Protein AF-A0A2V7RR49-F1 (afdb_monomer)

Solvent-accessible surface area (backbone atoms only — not comparable to full-atom values): 5341 Å² total; per-residue (Å²): 136,91,86,65,64,47,67,67,56,60,53,46,51,47,50,52,53,28,50,52,43,43,53,49,35,72,47,40,86,84,47,56,71,68,57,51,41,52,53,50,26,54,46,27,57,72,68,68,49,57,75,50,40,42,58,55,45,74,50,77,60,96,59,34,36,36,40,36,30,50,35,71,47,79,38,54,48,103,88,51,74,44,79,45,79,47,70,44,60,25,71,34,69,96

Sequence (94 aa):
MYFGVNIGEAYWRFYEFQDAMRQEVRFAKQISDDRIKLHLAALADSLGLPEEATAITVDRTSRAISVSAEYSERVDLPLFARIIRFNPRAQGPL

Structure (mmCIF, N/CA/C/O backbone):
data_AF-A0A2V7RR49-F1
#
_entry.id   AF-A0A2V7RR49-F1
#
loop_
_atom_site.group_PDB
_atom_site.id
_atom_site.type_symbol
_atom_site.label_atom_id
_atom_site.label_alt_id
_atom_site.label_comp_id
_atom_site.label_asym_id
_atom_site.label_entity_id
_atom_site.label_seq_id
_atom_site.pdbx_PDB_ins_code
_atom_site.Cartn_x
_atom_site.Cartn_y
_atom_site.Cartn_z
_atom_site.occupancy
_atom_site.B_iso_or_equiv
_atom_site.auth_seq_id
_atom_site.auth_comp_id
_atom_site.auth_asym_id
_atom_site.auth_atom_id
_atom_site.pdbx_PDB_model_num
ATOM 1 N N . MET A 1 1 ? 5.677 0.074 -29.441 1.00 38.97 1 MET A N 1
ATOM 2 C CA . MET A 1 1 ? 7.034 0.238 -28.879 1.00 38.97 1 MET A CA 1
ATOM 3 C C . MET A 1 1 ? 6.872 1.019 -27.583 1.00 38.97 1 MET A C 1
ATOM 5 O O . MET A 1 1 ? 6.655 2.218 -27.636 1.00 38.97 1 MET A O 1
ATOM 9 N N . TYR A 1 2 ? 6.807 0.317 -26.449 1.00 43.34 2 TYR A N 1
ATOM 10 C CA . TYR A 1 2 ? 6.477 0.875 -25.129 1.00 43.34 2 TYR A CA 1
ATOM 11 C C . TYR A 1 2 ? 7.766 1.028 -24.306 1.00 43.34 2 TYR A C 1
ATOM 13 O O . TYR A 1 2 ? 8.000 0.265 -23.382 1.00 43.34 2 TYR A O 1
ATOM 21 N N . PHE A 1 3 ? 8.655 1.949 -24.685 1.00 47.66 3 PHE A N 1
ATOM 22 C CA . PHE A 1 3 ? 9.940 2.155 -23.989 1.00 47.66 3 PHE A CA 1
ATOM 23 C C . PHE A 1 3 ? 10.002 3.547 -23.362 1.00 47.66 3 PHE A C 1
ATOM 25 O O . PHE A 1 3 ? 10.822 4.381 -23.734 1.00 47.66 3 PHE A O 1
ATOM 32 N N . GLY A 1 4 ? 9.077 3.815 -22.444 1.00 48.59 4 GLY A N 1
ATOM 33 C CA . GLY A 1 4 ? 8.986 5.114 -21.789 1.00 48.59 4 GLY A CA 1
ATOM 34 C C . GLY A 1 4 ? 7.989 5.145 -20.641 1.00 48.59 4 GLY A C 1
ATOM 35 O O . GLY A 1 4 ? 7.249 6.117 -20.527 1.00 48.59 4 GLY A O 1
ATOM 36 N N . VAL A 1 5 ? 7.945 4.107 -19.797 1.00 54.22 5 VAL A N 1
ATOM 37 C CA . VAL A 1 5 ? 7.337 4.266 -18.467 1.00 54.22 5 VAL A CA 1
ATOM 38 C C . VAL A 1 5 ? 8.340 5.085 -17.665 1.00 54.22 5 VAL A C 1
ATOM 40 O O . VAL A 1 5 ? 9.312 4.582 -17.105 1.00 54.22 5 VAL A O 1
ATOM 43 N N . ASN A 1 6 ? 8.175 6.400 -17.780 1.00 66.56 6 ASN A N 1
ATOM 44 C CA . ASN A 1 6 ? 8.988 7.398 -17.119 1.00 66.56 6 ASN A CA 1
ATOM 45 C C . ASN A 1 6 ? 8.978 7.073 -15.633 1.00 66.56 6 ASN A C 1
ATOM 47 O O . ASN A 1 6 ? 7.912 6.916 -15.053 1.00 66.56 6 ASN A O 1
ATOM 51 N N . ILE A 1 7 ? 10.145 7.024 -15.005 1.00 74.12 7 ILE A N 1
ATOM 52 C CA . ILE A 1 7 ? 10.305 6.862 -13.5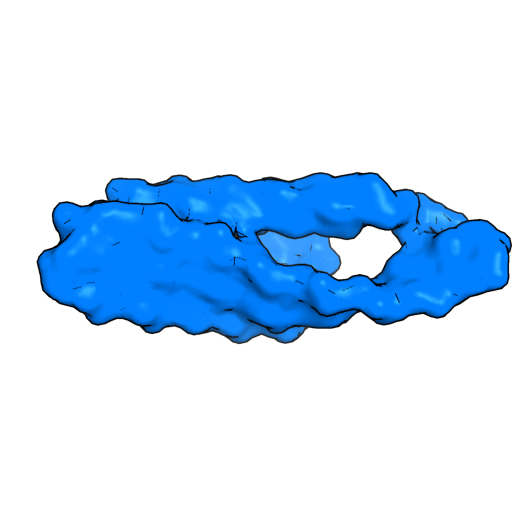56 1.00 74.12 7 ILE A CA 1
ATOM 53 C C . ILE A 1 7 ? 9.268 7.655 -12.730 1.00 74.12 7 ILE A C 1
ATOM 55 O O . ILE A 1 7 ? 8.796 7.171 -11.708 1.00 74.12 7 ILE A O 1
ATOM 59 N N . GLY A 1 8 ? 8.846 8.832 -13.209 1.00 78.94 8 GLY A N 1
ATOM 60 C CA . GLY A 1 8 ? 7.784 9.636 -12.604 1.00 78.94 8 GLY A CA 1
ATOM 61 C C . GLY A 1 8 ? 6.418 8.947 -12.493 1.00 78.94 8 GLY A C 1
ATOM 62 O O . GLY A 1 8 ? 5.749 9.146 -11.489 1.00 78.94 8 GLY A O 1
ATOM 63 N N . GLU A 1 9 ? 6.012 8.120 -13.456 1.00 83.44 9 GLU A N 1
ATOM 64 C CA . GLU A 1 9 ? 4.751 7.369 -13.406 1.00 83.44 9 GLU A CA 1
ATOM 65 C C . GLU A 1 9 ? 4.788 6.268 -12.336 1.00 83.44 9 GLU A C 1
ATOM 67 O O . GLU A 1 9 ? 3.843 6.142 -11.561 1.00 83.44 9 GLU A O 1
ATOM 72 N N . ALA A 1 10 ? 5.901 5.535 -12.220 1.00 84.25 10 ALA A N 1
ATOM 73 C CA . ALA A 1 10 ? 6.089 4.549 -11.152 1.00 84.25 10 ALA A CA 1
ATOM 74 C C . ALA A 1 10 ? 6.031 5.214 -9.764 1.00 84.25 10 ALA A C 1
ATOM 76 O O . ALA A 1 10 ? 5.325 4.753 -8.868 1.00 84.25 10 ALA A O 1
ATOM 77 N N . TYR A 1 11 ? 6.697 6.365 -9.599 1.00 86.31 11 TYR A N 1
ATOM 78 C CA . TYR A 1 11 ? 6.597 7.152 -8.365 1.00 86.31 11 TYR A CA 1
ATOM 79 C C . TYR A 1 11 ? 5.189 7.706 -8.125 1.00 86.31 11 TYR A C 1
ATOM 81 O O . TYR A 1 11 ? 4.749 7.759 -6.979 1.00 86.31 11 TYR A O 1
ATOM 89 N N . TRP A 1 12 ? 4.471 8.107 -9.175 1.00 89.81 12 TRP A N 1
ATOM 90 C CA . TRP A 1 12 ? 3.093 8.578 -9.062 1.00 89.81 12 TRP A CA 1
ATOM 91 C C . TRP A 1 12 ? 2.171 7.481 -8.525 1.00 89.81 12 TRP A C 1
ATOM 93 O O . TRP A 1 12 ? 1.514 7.690 -7.508 1.00 89.81 12 TRP A O 1
ATOM 103 N N . ARG A 1 13 ? 2.192 6.290 -9.138 1.00 91.12 13 ARG A N 1
ATOM 104 C CA . ARG A 1 13 ? 1.419 5.122 -8.681 1.00 91.12 13 ARG A CA 1
ATOM 105 C C . ARG A 1 13 ? 1.794 4.720 -7.257 1.00 91.12 13 ARG A C 1
ATOM 107 O O . ARG A 1 13 ? 0.919 4.404 -6.456 1.00 91.12 13 ARG A O 1
ATOM 114 N N . PHE A 1 14 ? 3.080 4.794 -6.909 1.00 91.06 14 PHE A N 1
ATOM 115 C CA . PHE A 1 14 ? 3.544 4.594 -5.537 1.00 91.06 14 PHE A CA 1
ATOM 116 C C . PHE A 1 14 ? 2.890 5.580 -4.556 1.00 91.06 14 PHE A C 1
ATOM 118 O O . PHE A 1 14 ? 2.393 5.159 -3.509 1.00 91.06 14 PHE A O 1
ATOM 125 N N . TYR A 1 15 ? 2.869 6.877 -4.881 1.00 92.25 15 TYR A N 1
ATOM 126 C CA . TYR A 1 15 ? 2.240 7.891 -4.033 1.00 92.25 15 TYR A CA 1
ATOM 127 C C . TYR A 1 15 ? 0.728 7.697 -3.927 1.00 92.25 15 TYR A C 1
ATOM 129 O O . TYR A 1 15 ? 0.185 7.806 -2.829 1.00 92.25 15 TYR A O 1
ATOM 137 N N . GLU A 1 16 ? 0.065 7.378 -5.036 1.00 93.56 16 GLU A N 1
ATOM 138 C CA . GLU A 1 16 ? -1.371 7.106 -5.088 1.00 93.56 16 GLU A CA 1
ATOM 139 C C . GLU A 1 16 ? -1.741 5.898 -4.218 1.00 93.56 16 GLU A C 1
ATOM 141 O O . GLU A 1 16 ? -2.635 5.980 -3.373 1.00 93.56 16 GLU A O 1
ATOM 146 N N . PHE A 1 17 ? -0.976 4.809 -4.322 1.00 94.50 17 PHE A N 1
ATOM 147 C CA . PHE A 1 17 ? -1.178 3.626 -3.494 1.00 94.50 17 PHE A CA 1
ATOM 148 C C . PHE A 1 17 ? -0.920 3.913 -2.008 1.00 94.50 17 PHE A C 1
ATOM 150 O O . PHE A 1 17 ? -1.694 3.499 -1.143 1.00 94.50 17 PHE A O 1
ATOM 157 N N . GLN A 1 18 ? 0.127 4.682 -1.690 1.00 94.94 18 GLN A N 1
ATOM 158 C CA . GLN A 1 18 ? 0.406 5.091 -0.315 1.00 94.94 18 GLN A CA 1
ATOM 159 C C . GLN A 1 18 ? -0.706 5.982 0.264 1.00 94.94 18 GLN A C 1
ATOM 161 O O . GLN A 1 18 ? -1.019 5.872 1.454 1.00 94.94 18 GLN A O 1
ATOM 166 N N . ASP A 1 19 ? -1.298 6.870 -0.534 1.00 94.75 19 ASP A N 1
ATOM 167 C CA . ASP A 1 19 ? -2.389 7.731 -0.078 1.00 94.75 19 ASP A CA 1
ATOM 168 C C . ASP A 1 19 ? -3.668 6.932 0.195 1.00 94.75 19 ASP A C 1
ATOM 170 O O . ASP A 1 19 ? -4.277 7.083 1.257 1.00 94.75 19 ASP A O 1
ATOM 174 N N . ALA A 1 20 ? -3.997 5.975 -0.674 1.00 93.00 20 ALA A N 1
ATOM 175 C CA . ALA A 1 20 ? -5.099 5.050 -0.436 1.00 93.00 20 ALA A CA 1
ATOM 176 C C . ALA A 1 20 ? -4.908 4.232 0.852 1.00 93.00 20 ALA A C 1
ATOM 178 O O . ALA A 1 20 ? -5.830 4.131 1.663 1.00 93.00 20 ALA A O 1
ATOM 179 N N . MET A 1 21 ? -3.692 3.734 1.124 1.00 94.56 21 MET A N 1
ATOM 180 C CA . MET A 1 21 ? -3.393 3.080 2.406 1.00 94.56 21 MET A CA 1
ATOM 181 C C . MET A 1 21 ? -3.656 4.006 3.600 1.00 94.56 21 MET A C 1
ATOM 183 O O . MET A 1 21 ? -4.186 3.567 4.621 1.00 94.56 21 MET A O 1
ATOM 187 N N . ARG A 1 22 ? -3.308 5.298 3.501 1.00 94.44 22 ARG A N 1
ATOM 188 C CA . ARG A 1 22 ? -3.597 6.278 4.565 1.00 94.44 22 ARG A CA 1
ATOM 189 C C . ARG A 1 22 ? -5.093 6.488 4.745 1.00 94.44 22 ARG A C 1
ATOM 191 O O . ARG A 1 22 ? -5.535 6.679 5.879 1.00 94.44 22 ARG A O 1
ATOM 198 N N . GLN A 1 23 ? -5.861 6.467 3.663 1.00 93.12 23 GLN A N 1
ATOM 199 C CA . GLN A 1 23 ? -7.310 6.586 3.724 1.00 93.12 23 GLN A CA 1
ATOM 200 C C . GLN A 1 23 ? -7.935 5.380 4.437 1.00 93.12 23 GLN A C 1
ATOM 202 O O . GLN A 1 23 ? -8.685 5.582 5.391 1.00 93.12 23 GLN A O 1
ATOM 207 N N . GLU A 1 24 ? -7.552 4.153 4.077 1.00 92.19 24 GLU A N 1
ATOM 208 C CA . GLU A 1 24 ? -8.003 2.926 4.756 1.00 92.19 24 GLU A CA 1
ATOM 209 C C . GLU A 1 24 ? -7.683 2.949 6.252 1.00 92.19 24 GLU A C 1
ATOM 211 O O . GLU A 1 24 ? -8.543 2.713 7.101 1.00 92.19 24 GLU A O 1
ATOM 216 N N . VAL A 1 25 ? -6.452 3.329 6.590 1.00 92.31 25 VAL A N 1
ATOM 217 C CA . VAL A 1 25 ? -5.984 3.458 7.972 1.00 92.31 25 VAL A CA 1
ATOM 218 C C . VAL A 1 25 ? -6.830 4.448 8.785 1.00 92.31 25 VAL A C 1
ATOM 220 O O . VAL A 1 25 ? -7.106 4.190 9.956 1.00 92.31 25 VAL A O 1
ATOM 223 N N . ARG A 1 26 ? -7.289 5.560 8.192 1.00 90.12 26 ARG A N 1
ATOM 224 C CA . ARG A 1 26 ? -8.162 6.534 8.881 1.00 90.12 26 ARG A CA 1
ATOM 225 C C . ARG A 1 26 ? -9.537 5.958 9.217 1.00 90.12 26 ARG A C 1
ATOM 227 O O . ARG A 1 26 ? -10.107 6.319 10.245 1.00 90.12 26 ARG A O 1
ATOM 234 N N . PHE A 1 27 ? -10.061 5.072 8.374 1.00 87.94 27 PHE A N 1
ATOM 235 C CA . PHE A 1 27 ? -11.361 4.425 8.570 1.00 87.94 27 PHE A CA 1
ATOM 236 C C . PHE A 1 27 ? -11.252 3.023 9.186 1.00 87.94 27 PHE A C 1
ATOM 238 O O . PHE A 1 27 ? -12.262 2.346 9.377 1.00 87.94 27 PHE A O 1
ATOM 245 N N . ALA A 1 28 ? -10.054 2.606 9.597 1.00 87.19 28 ALA A N 1
ATOM 246 C CA . ALA A 1 28 ? -9.786 1.267 10.114 1.00 87.19 28 ALA A CA 1
ATOM 247 C C . ALA A 1 28 ? -10.581 0.891 11.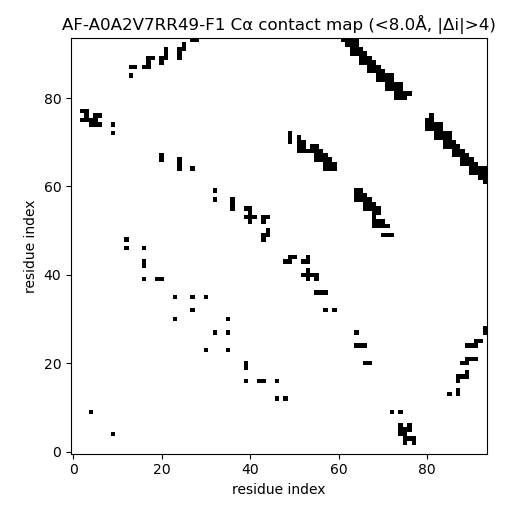376 1.00 87.19 28 ALA A C 1
ATOM 249 O O . ALA A 1 28 ? -10.777 -0.293 11.645 1.00 87.19 28 ALA A O 1
ATOM 250 N N . LYS A 1 29 ? -11.094 1.873 12.135 1.00 86.88 29 LYS A N 1
ATOM 251 C CA . LYS A 1 29 ? -12.008 1.609 13.263 1.00 86.88 29 LYS A CA 1
ATOM 252 C C . LYS A 1 29 ? -13.325 0.958 12.820 1.00 86.88 29 LYS A C 1
ATOM 254 O O . LYS A 1 29 ? -13.954 0.265 13.610 1.00 86.88 29 LYS A O 1
ATOM 259 N N . GLN A 1 30 ? -13.755 1.211 11.585 1.00 88.06 30 GLN A N 1
ATOM 260 C CA . GLN A 1 30 ? -15.042 0.772 11.034 1.00 88.06 30 GLN A CA 1
ATOM 261 C C . GLN A 1 30 ? -14.897 -0.365 10.011 1.00 88.06 30 GLN A C 1
ATOM 263 O O . GLN A 1 30 ? -15.896 -0.951 9.600 1.00 88.06 30 GLN A O 1
ATOM 268 N N . ILE A 1 31 ? -13.667 -0.679 9.594 1.00 89.88 31 ILE A N 1
ATOM 269 C CA . ILE A 1 31 ? -13.361 -1.622 8.514 1.00 89.88 31 ILE A CA 1
ATOM 270 C 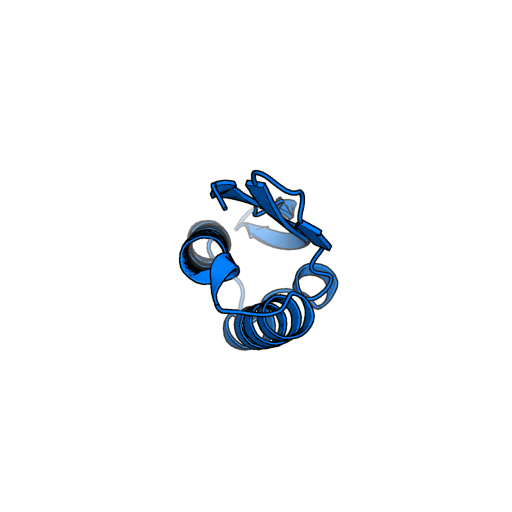C . ILE A 1 31 ? -12.505 -2.769 9.073 1.00 89.88 31 ILE A C 1
ATOM 272 O O . ILE A 1 31 ? -11.581 -2.543 9.856 1.00 89.88 31 ILE A O 1
ATOM 276 N N . SER A 1 32 ? -12.809 -4.014 8.695 1.00 91.12 32 SER A N 1
ATOM 277 C CA . SER A 1 32 ? -12.015 -5.192 9.072 1.00 91.12 32 SER A CA 1
ATOM 278 C C . SER A 1 32 ? -10.707 -5.283 8.279 1.00 91.12 32 SER A C 1
ATOM 280 O O . SER A 1 32 ? -10.611 -4.768 7.166 1.00 91.12 32 SER A O 1
ATOM 282 N N . ASP A 1 33 ? -9.707 -5.978 8.826 1.00 92.00 33 ASP A N 1
ATOM 283 C CA . ASP A 1 33 ? -8.409 -6.156 8.157 1.00 92.00 33 ASP A CA 1
ATOM 284 C C . ASP A 1 33 ? -8.541 -6.844 6.794 1.00 92.00 33 ASP A C 1
ATOM 286 O O . ASP A 1 33 ? -7.902 -6.424 5.833 1.00 92.00 33 ASP A O 1
ATOM 290 N N . ASP A 1 34 ? -9.419 -7.843 6.676 1.00 92.88 34 ASP A N 1
ATOM 291 C CA . ASP A 1 34 ? -9.647 -8.550 5.410 1.00 92.88 34 ASP A CA 1
ATOM 292 C C . ASP A 1 34 ? -10.220 -7.631 4.332 1.00 92.88 34 ASP A C 1
ATOM 294 O O . ASP A 1 34 ? -9.848 -7.724 3.164 1.00 92.88 34 ASP A O 1
ATOM 298 N N . ARG A 1 35 ? -11.096 -6.698 4.723 1.00 93.69 35 ARG A N 1
ATOM 299 C CA . ARG A 1 35 ? -11.667 -5.727 3.791 1.00 93.69 35 ARG A CA 1
ATOM 300 C C . ARG A 1 35 ? -10.627 -4.702 3.344 1.00 93.69 35 ARG A C 1
ATOM 302 O O . ARG A 1 35 ? -10.603 -4.380 2.161 1.00 93.69 35 ARG A O 1
ATOM 309 N N . ILE A 1 36 ? -9.753 -4.256 4.251 1.00 92.56 36 ILE A N 1
ATOM 310 C CA . ILE A 1 36 ? -8.613 -3.384 3.920 1.00 92.56 36 ILE A CA 1
ATOM 311 C C . ILE A 1 36 ? -7.687 -4.090 2.921 1.00 92.56 36 ILE A C 1
ATOM 313 O O . ILE A 1 36 ? -7.351 -3.516 1.887 1.00 92.56 36 ILE A O 1
ATOM 317 N N . LYS A 1 37 ? -7.316 -5.350 3.189 1.00 94.50 37 LYS A N 1
ATOM 318 C CA . LYS A 1 37 ? -6.468 -6.150 2.291 1.00 94.50 37 LYS A CA 1
ATOM 319 C C . LYS A 1 37 ? -7.099 -6.321 0.915 1.00 94.50 37 LYS A C 1
ATOM 321 O O . LYS A 1 37 ? -6.441 -6.064 -0.084 1.00 94.50 37 LYS A O 1
ATOM 326 N N . LEU A 1 38 ? -8.371 -6.714 0.860 1.00 94.12 38 LEU A N 1
ATOM 327 C CA . LEU A 1 38 ? -9.070 -6.949 -0.403 1.00 94.12 38 LEU A CA 1
ATOM 328 C C . LEU A 1 38 ? -9.207 -5.663 -1.226 1.00 94.12 38 LEU A C 1
ATOM 330 O O . LEU A 1 38 ? -9.000 -5.688 -2.436 1.00 94.12 38 LEU A O 1
ATOM 334 N N . HIS A 1 39 ? -9.515 -4.538 -0.579 1.00 93.62 39 HIS A N 1
ATOM 335 C CA . HIS A 1 39 ? -9.637 -3.257 -1.268 1.00 93.62 39 HIS A CA 1
ATOM 336 C C . HIS A 1 39 ? -8.288 -2.761 -1.805 1.00 93.62 39 HIS A C 1
ATOM 338 O O . HIS A 1 39 ? -8.195 -2.379 -2.969 1.00 93.62 39 HIS A O 1
ATOM 344 N N . LEU A 1 40 ? -7.231 -2.822 -0.991 1.00 94.25 40 LEU A N 1
ATOM 345 C CA . LEU A 1 40 ? -5.892 -2.415 -1.415 1.00 94.25 40 LEU A CA 1
ATOM 346 C C . LEU A 1 40 ? -5.311 -3.348 -2.485 1.00 94.25 40 LEU A C 1
ATOM 348 O O . LEU A 1 40 ? -4.616 -2.862 -3.370 1.00 94.25 40 LEU A O 1
ATOM 352 N N . ALA A 1 41 ? -5.612 -4.650 -2.452 1.00 94.56 41 ALA A N 1
ATOM 353 C CA . ALA A 1 41 ? -5.185 -5.584 -3.495 1.00 94.56 41 ALA A CA 1
ATOM 354 C C . ALA A 1 41 ? -5.852 -5.241 -4.834 1.00 94.56 41 ALA A C 1
ATOM 356 O O . ALA A 1 41 ? -5.165 -5.071 -5.835 1.00 94.56 41 ALA A O 1
ATOM 357 N N . ALA A 1 42 ? -7.171 -5.018 -4.827 1.00 94.88 42 ALA A N 1
ATOM 358 C CA . ALA A 1 42 ? -7.902 -4.586 -6.016 1.00 94.88 42 ALA A CA 1
ATOM 359 C C . ALA A 1 42 ? -7.408 -3.229 -6.551 1.00 94.88 42 ALA A C 1
ATOM 361 O O . ALA A 1 42 ? -7.376 -3.006 -7.761 1.00 94.88 42 ALA A O 1
ATOM 362 N N . LEU A 1 43 ? -7.004 -2.317 -5.660 1.00 94.00 43 LEU A N 1
ATOM 363 C CA . LEU A 1 43 ? -6.404 -1.048 -6.057 1.00 94.00 43 LEU A CA 1
ATOM 364 C C . LEU A 1 43 ? -5.018 -1.243 -6.683 1.00 94.00 43 LEU A C 1
ATOM 366 O O . LEU A 1 43 ? -4.738 -0.628 -7.707 1.00 94.00 43 LEU A O 1
ATOM 370 N N . ALA A 1 44 ? -4.165 -2.091 -6.104 1.00 92.88 44 ALA A N 1
ATOM 371 C CA . ALA A 1 44 ? -2.857 -2.410 -6.670 1.00 92.88 44 ALA A CA 1
ATOM 372 C C . ALA A 1 44 ? -2.987 -2.987 -8.089 1.00 92.88 44 ALA A C 1
ATOM 374 O O . ALA A 1 44 ? -2.300 -2.517 -8.999 1.00 92.88 44 ALA A O 1
ATOM 375 N N . ASP A 1 45 ? -3.941 -3.900 -8.298 1.00 91.94 45 ASP A N 1
ATOM 376 C CA . ASP A 1 45 ? -4.276 -4.433 -9.623 1.00 91.94 45 ASP A CA 1
ATOM 377 C C . ASP A 1 45 ? -4.748 -3.324 -10.577 1.00 91.94 45 ASP A C 1
ATOM 379 O O . ASP A 1 45 ? -4.290 -3.234 -11.718 1.00 91.94 45 ASP A O 1
ATOM 383 N N . SER A 1 46 ? -5.626 -2.428 -10.111 1.00 91.00 46 SER A N 1
ATOM 384 C CA . SER A 1 46 ? -6.134 -1.305 -10.911 1.00 91.00 46 SER A CA 1
ATOM 385 C C . SER A 1 46 ? -5.049 -0.296 -11.296 1.00 91.00 46 SER A C 1
ATOM 387 O O . SER A 1 46 ? -5.138 0.319 -12.358 1.00 91.00 46 SER A O 1
ATOM 389 N N . LEU A 1 47 ? -4.048 -0.096 -10.439 1.00 88.94 47 LEU A N 1
ATOM 390 C CA . LEU A 1 47 ? -2.896 0.770 -10.700 1.00 88.94 47 LEU A CA 1
ATOM 391 C C . LEU A 1 47 ? -1.861 0.096 -11.617 1.00 88.94 47 LEU A C 1
ATOM 393 O O . LEU A 1 47 ? -0.900 0.742 -12.042 1.00 88.94 47 LEU A O 1
ATOM 397 N N . GLY A 1 48 ? -2.049 -1.190 -11.933 1.00 88.94 48 GLY A N 1
ATOM 398 C CA . GLY A 1 48 ? -1.104 -1.985 -12.708 1.00 88.94 48 GLY A CA 1
ATOM 399 C C . GLY A 1 48 ? 0.222 -2.185 -11.978 1.00 88.94 48 GLY A C 1
ATOM 400 O O . GLY A 1 48 ? 1.268 -2.221 -12.629 1.00 88.94 48 GLY A O 1
ATOM 401 N N . LEU A 1 49 ? 0.182 -2.242 -10.643 1.00 89.62 49 LEU A N 1
ATOM 402 C CA . LEU A 1 49 ? 1.335 -2.603 -9.827 1.00 89.62 49 LEU A CA 1
ATOM 403 C C . LEU A 1 49 ? 1.643 -4.100 -10.000 1.00 89.62 49 LEU A C 1
ATOM 405 O O . LEU A 1 49 ? 0.760 -4.883 -10.356 1.00 89.62 49 LEU A O 1
ATOM 409 N N . PRO A 1 50 ? 2.892 -4.527 -9.761 1.00 89.44 50 PRO A N 1
ATOM 410 C CA . PRO A 1 50 ? 3.244 -5.943 -9.775 1.00 89.44 50 PRO A CA 1
ATOM 411 C C . PRO A 1 50 ? 2.447 -6.734 -8.729 1.00 89.44 50 PRO A C 1
ATOM 413 O O . PRO A 1 50 ? 2.069 -6.200 -7.690 1.00 89.44 50 PRO A O 1
ATOM 416 N N . GLU A 1 51 ? 2.273 -8.036 -8.969 1.00 88.94 51 GLU A N 1
ATOM 417 C CA . GLU A 1 51 ? 1.538 -8.952 -8.079 1.00 88.94 51 GLU A CA 1
ATOM 418 C C . GLU A 1 51 ? 2.057 -8.911 -6.632 1.00 88.94 51 GLU A C 1
ATOM 420 O O . GLU A 1 51 ? 1.276 -8.973 -5.687 1.00 88.94 51 GLU A O 1
ATOM 425 N N . GLU A 1 52 ? 3.361 -8.695 -6.442 1.00 90.44 52 GLU A N 1
ATOM 426 C CA . GLU A 1 52 ? 3.992 -8.481 -5.131 1.00 90.44 52 GLU A CA 1
ATOM 427 C C . GLU A 1 52 ? 3.306 -7.368 -4.314 1.00 90.44 52 GLU A C 1
ATOM 429 O O . GLU A 1 52 ? 3.142 -7.496 -3.102 1.00 90.44 52 GLU A O 1
ATOM 434 N N . ALA A 1 53 ? 2.819 -6.305 -4.965 1.00 90.81 53 ALA A N 1
ATOM 435 C CA . ALA A 1 53 ? 2.148 -5.184 -4.307 1.00 90.81 53 ALA A CA 1
ATOM 436 C C . ALA A 1 53 ? 0.801 -5.574 -3.671 1.00 90.81 53 ALA A C 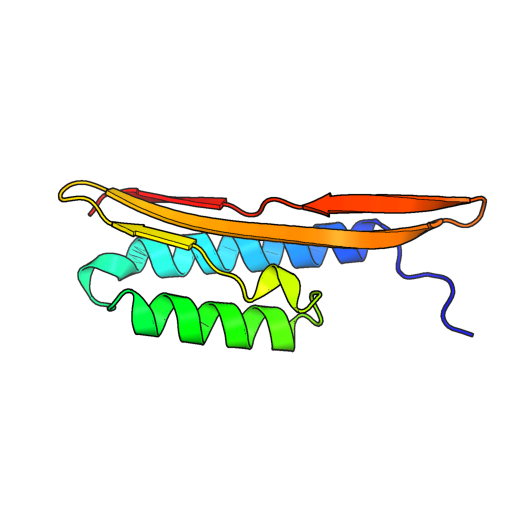1
ATOM 438 O O . ALA A 1 53 ? 0.338 -4.893 -2.752 1.00 90.81 53 ALA A O 1
ATOM 439 N N . THR A 1 54 ? 0.186 -6.673 -4.125 1.00 91.56 54 THR A N 1
ATOM 440 C CA . THR A 1 54 ? -1.044 -7.235 -3.540 1.00 91.56 54 THR A CA 1
ATOM 441 C C . THR A 1 54 ? -0.786 -7.976 -2.227 1.00 91.56 54 THR A C 1
ATOM 443 O O . THR A 1 54 ? -1.721 -8.200 -1.452 1.00 91.56 54 THR A O 1
ATOM 446 N N . ALA A 1 55 ? 0.474 -8.316 -1.923 1.00 93.25 55 ALA A N 1
ATOM 447 C CA . ALA A 1 55 ? 0.878 -8.963 -0.678 1.00 93.25 55 ALA A CA 1
ATOM 448 C C . ALA A 1 55 ? 0.887 -7.955 0.487 1.00 93.25 55 ALA A C 1
ATOM 450 O O . ALA A 1 55 ? 1.922 -7.551 1.020 1.00 93.25 55 ALA A O 1
ATOM 451 N N . ILE A 1 56 ? -0.309 -7.523 0.883 1.00 93.94 56 ILE A N 1
ATOM 452 C CA . ILE A 1 56 ? -0.507 -6.469 1.873 1.00 93.94 56 ILE A CA 1
ATOM 453 C C . ILE A 1 56 ? -0.416 -7.039 3.285 1.00 93.94 56 ILE A C 1
ATOM 455 O O . ILE A 1 56 ? -1.173 -7.924 3.697 1.00 93.94 56 ILE A O 1
ATOM 459 N N . THR A 1 57 ? 0.476 -6.447 4.068 1.00 94.81 57 THR A N 1
ATOM 460 C CA . THR A 1 57 ? 0.590 -6.697 5.500 1.00 94.81 57 THR A CA 1
ATOM 461 C C . THR A 1 57 ? -0.225 -5.660 6.256 1.00 94.81 57 THR A C 1
ATOM 463 O O . THR A 1 57 ? -0.032 -4.457 6.081 1.00 94.81 57 THR A O 1
ATOM 466 N N . VAL A 1 58 ? -1.130 -6.133 7.110 1.00 94.00 58 VAL A N 1
ATOM 467 C CA . VAL A 1 58 ? -1.908 -5.294 8.025 1.00 94.00 58 VAL A CA 1
ATOM 468 C C . VAL A 1 58 ? -1.573 -5.726 9.441 1.00 94.00 58 VAL A C 1
ATOM 470 O O . VAL A 1 58 ? -1.774 -6.886 9.793 1.00 94.00 58 VAL A O 1
ATOM 473 N N . ASP A 1 59 ? -1.063 -4.791 10.233 1.00 93.94 59 ASP A N 1
ATOM 474 C CA . ASP A 1 59 ? -0.789 -4.971 11.652 1.00 93.94 59 ASP A CA 1
ATOM 475 C C . ASP A 1 59 ? -1.689 -4.025 12.447 1.00 93.94 59 ASP A C 1
ATOM 477 O O . ASP A 1 59 ? -1.615 -2.799 12.304 1.00 93.94 59 ASP A O 1
ATOM 481 N N . ARG A 1 60 ? -2.586 -4.604 13.247 1.00 91.69 60 ARG A N 1
ATOM 482 C CA . ARG A 1 60 ? -3.572 -3.879 14.047 1.00 91.69 60 ARG A CA 1
ATOM 483 C C . ARG A 1 60 ? -3.309 -4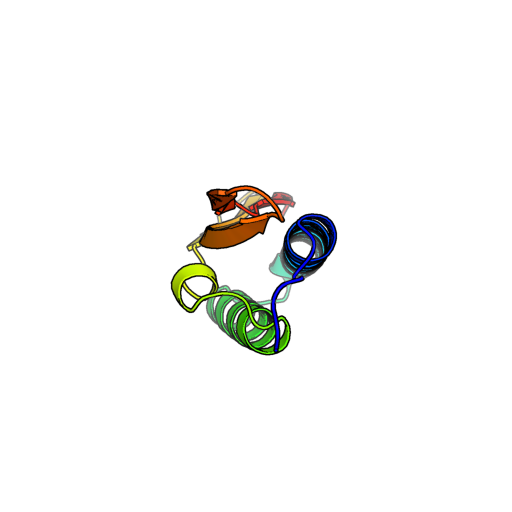.134 15.526 1.00 91.69 60 ARG A C 1
ATOM 485 O O . ARG A 1 60 ? -3.377 -5.263 16.001 1.00 91.69 60 ARG A O 1
ATOM 492 N N . THR A 1 61 ? -3.063 -3.063 16.269 1.00 89.94 61 THR A N 1
ATOM 493 C CA . THR A 1 61 ? -2.905 -3.081 17.732 1.00 89.94 61 THR A CA 1
ATOM 494 C C . THR A 1 61 ? -4.126 -2.455 18.411 1.00 89.94 61 THR A C 1
ATOM 496 O O . THR A 1 61 ? -5.068 -2.037 17.749 1.00 89.94 61 THR A O 1
ATOM 499 N N . SER A 1 62 ? -4.132 -2.333 19.740 1.00 86.81 62 SER A N 1
ATOM 500 C CA . SER A 1 62 ? -5.210 -1.639 20.466 1.00 86.81 62 SER A CA 1
ATOM 501 C C . SER A 1 62 ? -5.186 -0.109 20.328 1.00 86.81 62 SER A C 1
ATOM 503 O O . SER A 1 62 ? -6.144 0.547 20.728 1.00 86.81 62 SER A O 1
ATOM 505 N N . ARG A 1 63 ? -4.098 0.478 19.806 1.00 89.75 63 ARG A N 1
ATOM 506 C CA . ARG A 1 63 ? -3.904 1.942 19.730 1.00 89.75 63 ARG A CA 1
ATOM 507 C C . ARG A 1 63 ? -3.589 2.462 18.333 1.00 89.75 63 ARG A C 1
ATOM 509 O O . ARG A 1 63 ? -3.716 3.658 18.089 1.00 89.75 63 ARG A O 1
ATOM 516 N N . ALA A 1 64 ? -3.143 1.592 17.437 1.00 92.62 64 ALA A N 1
ATOM 517 C CA . ALA A 1 64 ? -2.717 1.969 16.101 1.00 92.62 64 ALA A CA 1
ATOM 518 C C . ALA A 1 64 ? -2.912 0.821 15.116 1.00 92.62 64 ALA A C 1
ATOM 520 O O . ALA A 1 64 ? -2.849 -0.350 15.491 1.00 92.62 64 ALA A O 1
ATOM 521 N N . ILE A 1 65 ? -3.072 1.180 13.851 1.00 93.81 65 ILE A N 1
ATOM 522 C CA . ILE A 1 65 ? -3.013 0.261 12.722 1.00 93.81 65 ILE A CA 1
ATOM 523 C C . ILE A 1 65 ? -1.888 0.701 11.792 1.00 93.81 65 ILE A C 1
ATOM 525 O O . ILE A 1 65 ? -1.642 1.899 11.608 1.00 93.81 65 ILE A O 1
ATOM 529 N N . SER A 1 66 ? -1.202 -0.267 11.204 1.00 94.31 66 SER A N 1
ATOM 530 C CA . SER A 1 66 ? -0.257 -0.036 10.128 1.00 94.31 66 SER A CA 1
ATOM 531 C C . SER A 1 66 ? -0.521 -0.979 8.969 1.00 94.31 66 SER A C 1
ATOM 533 O O . SER A 1 66 ? -0.883 -2.138 9.157 1.00 94.31 66 SER A O 1
ATOM 535 N N . VAL A 1 67 ? -0.369 -0.439 7.768 1.00 94.88 67 VAL A N 1
ATOM 536 C CA . VAL A 1 67 ? -0.548 -1.163 6.517 1.00 94.88 67 VAL A CA 1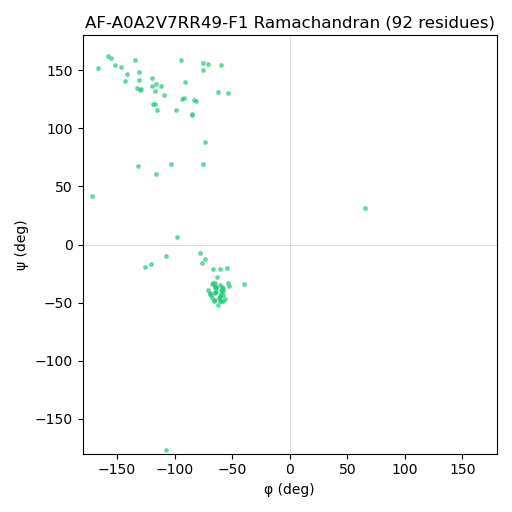
ATOM 537 C C . VAL A 1 67 ? 0.680 -0.917 5.661 1.00 94.88 67 VAL A C 1
ATOM 539 O O . VAL A 1 67 ? 1.149 0.221 5.555 1.00 94.88 67 VAL A O 1
ATOM 542 N N . SER A 1 68 ? 1.219 -1.980 5.082 1.00 95.06 68 SER A N 1
ATOM 543 C CA . SER A 1 68 ? 2.390 -1.918 4.215 1.00 95.06 68 SER A CA 1
ATOM 544 C C . SER A 1 68 ? 2.327 -2.962 3.114 1.00 95.06 68 SER A C 1
ATOM 546 O O . SER A 1 68 ? 1.760 -4.036 3.305 1.00 95.06 68 SER A O 1
ATOM 548 N N . ALA A 1 69 ? 2.974 -2.661 1.996 1.00 94.56 69 ALA A N 1
ATOM 549 C CA . ALA A 1 69 ? 3.284 -3.621 0.945 1.00 94.56 69 ALA A CA 1
ATOM 550 C C . ALA A 1 69 ? 4.740 -3.427 0.504 1.00 94.56 69 ALA A C 1
ATOM 552 O O . ALA A 1 69 ? 5.317 -2.357 0.715 1.00 94.56 69 ALA A O 1
ATOM 553 N N . GLU A 1 70 ? 5.322 -4.454 -0.102 1.00 94.56 70 GLU A N 1
ATOM 554 C CA . GLU A 1 70 ? 6.661 -4.415 -0.687 1.00 94.56 70 GLU A CA 1
ATOM 555 C C . GLU A 1 70 ? 6.582 -4.972 -2.101 1.00 94.56 70 GLU A C 1
ATOM 557 O O . GLU A 1 70 ? 5.966 -6.011 -2.327 1.00 94.56 70 GLU A O 1
ATOM 562 N N . TYR A 1 71 ? 7.191 -4.269 -3.052 1.00 93.12 71 TYR A N 1
ATOM 563 C CA . TYR A 1 71 ? 7.285 -4.746 -4.422 1.00 93.12 71 TYR A CA 1
ATOM 564 C C . TYR A 1 71 ? 8.469 -4.145 -5.166 1.00 93.12 71 TYR A C 1
ATOM 566 O O . TYR A 1 71 ? 9.011 -3.095 -4.800 1.00 93.12 71 TYR A O 1
ATOM 574 N N . SER A 1 72 ? 8.864 -4.810 -6.245 1.00 90.06 72 SER A N 1
ATOM 575 C CA . SER A 1 72 ? 9.920 -4.347 -7.137 1.00 90.06 72 SER A CA 1
ATOM 576 C C . SER A 1 72 ? 9.386 -4.076 -8.537 1.00 90.06 72 SER A C 1
ATOM 578 O O . SER A 1 72 ? 8.752 -4.927 -9.149 1.00 90.06 72 SER A O 1
ATOM 580 N N . GLU A 1 73 ? 9.725 -2.916 -9.093 1.00 85.75 73 GLU A N 1
ATOM 581 C CA . GLU A 1 73 ? 9.452 -2.606 -10.495 1.00 85.75 73 GLU A CA 1
ATOM 582 C C . GLU A 1 73 ? 10.747 -2.418 -11.275 1.00 85.75 73 GLU A C 1
ATOM 584 O O . GLU A 1 73 ? 11.708 -1.788 -10.819 1.00 85.75 73 GLU A O 1
ATOM 589 N N . ARG A 1 74 ? 10.771 -2.964 -12.491 1.00 84.12 74 ARG A N 1
ATOM 590 C CA . ARG A 1 74 ? 11.829 -2.685 -13.453 1.00 84.12 74 ARG A CA 1
ATOM 591 C C . ARG A 1 74 ? 11.477 -1.405 -14.200 1.00 84.12 74 ARG A C 1
ATOM 593 O O . ARG A 1 74 ? 10.555 -1.391 -15.005 1.00 84.12 74 ARG A O 1
ATOM 600 N N . VAL A 1 75 ? 12.256 -0.357 -13.965 1.00 80.25 75 VAL A N 1
ATOM 601 C CA . VAL A 1 75 ? 12.146 0.907 -14.691 1.00 80.25 75 VAL A CA 1
ATOM 602 C C . VAL A 1 75 ? 13.205 0.930 -15.786 1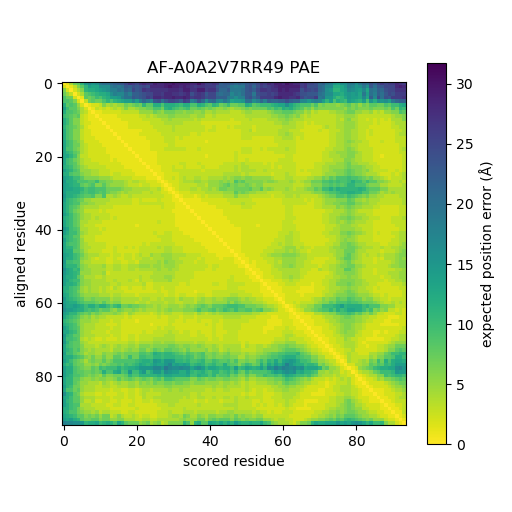.00 80.25 75 VAL A C 1
ATOM 604 O O . VAL A 1 75 ? 14.408 0.918 -15.506 1.00 80.25 75 VAL A O 1
ATOM 607 N N . ASP A 1 76 ? 12.759 0.950 -17.038 1.00 74.38 76 ASP A N 1
ATOM 608 C CA . ASP A 1 76 ? 13.635 1.115 -18.195 1.00 74.38 76 ASP A CA 1
ATOM 609 C C . ASP A 1 76 ? 13.874 2.611 -18.442 1.00 74.38 76 ASP A C 1
ATOM 611 O O . ASP A 1 76 ? 12.966 3.358 -18.808 1.00 74.38 76 ASP A O 1
ATOM 615 N N . LEU A 1 77 ? 15.109 3.063 -18.220 1.00 75.56 77 LEU A N 1
ATOM 616 C CA . LEU A 1 77 ? 15.543 4.418 -18.552 1.00 75.56 77 LEU A CA 1
ATOM 617 C C . LEU A 1 77 ? 16.200 4.420 -19.940 1.00 75.56 77 LEU A C 1
ATOM 619 O O . LEU A 1 77 ? 16.716 3.384 -20.367 1.00 75.56 77 LEU A O 1
ATOM 623 N N . PRO A 1 78 ? 16.277 5.578 -20.627 1.00 71.88 78 PRO A N 1
ATOM 624 C CA . PRO A 1 78 ? 16.814 5.669 -21.990 1.00 71.88 78 PRO A CA 1
ATOM 625 C C . PRO A 1 78 ? 18.225 5.089 -22.191 1.00 71.88 78 PRO A C 1
ATO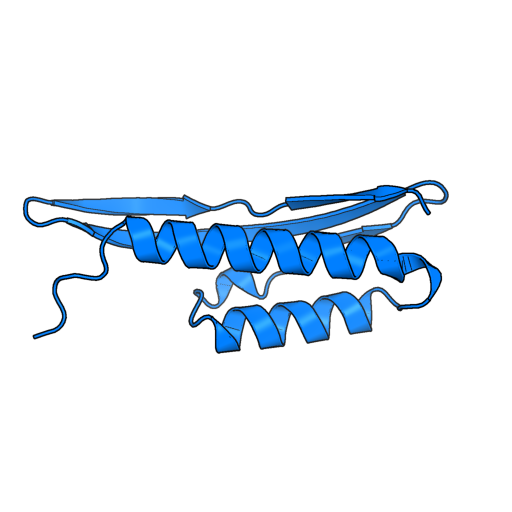M 627 O O . PRO A 1 78 ? 18.609 4.806 -23.320 1.00 71.88 78 PRO A O 1
ATOM 630 N N . LEU A 1 79 ? 19.004 4.929 -21.114 1.00 77.00 79 LEU A N 1
ATOM 631 C CA . LEU A 1 79 ? 20.394 4.463 -21.149 1.00 77.00 79 LEU A CA 1
ATOM 632 C C . LEU A 1 79 ? 20.649 3.172 -20.352 1.00 77.00 79 LEU A C 1
ATOM 634 O O . LEU A 1 79 ? 21.698 2.559 -20.529 1.00 77.00 79 LEU A O 1
ATOM 638 N N . PHE A 1 80 ? 19.747 2.768 -19.452 1.00 74.25 80 PHE A N 1
ATOM 639 C CA . PHE A 1 80 ? 19.900 1.567 -18.622 1.00 74.25 80 PHE A CA 1
ATOM 640 C C . PHE A 1 80 ? 18.581 1.192 -17.938 1.00 74.25 80 PHE A C 1
ATOM 642 O O . PHE A 1 80 ? 17.769 2.051 -17.611 1.00 74.25 80 PHE A O 1
ATOM 649 N N . ALA A 1 81 ? 18.388 -0.093 -17.654 1.00 80.12 81 ALA A N 1
ATOM 650 C CA . ALA A 1 81 ? 17.285 -0.559 -16.821 1.00 80.12 81 ALA A CA 1
ATOM 651 C C . ALA A 1 81 ? 17.716 -0.614 -15.353 1.00 80.12 81 ALA A C 1
ATOM 653 O O . ALA A 1 81 ? 18.828 -1.054 -15.047 1.00 80.12 81 ALA A O 1
ATOM 654 N N . ARG A 1 82 ? 16.836 -0.214 -14.434 1.00 83.31 82 ARG A N 1
ATOM 655 C CA . ARG A 1 82 ? 17.069 -0.345 -12.993 1.00 83.31 82 ARG A CA 1
ATOM 656 C C . ARG A 1 82 ? 15.850 -0.940 -12.306 1.00 83.31 82 ARG A C 1
ATOM 658 O O . ARG A 1 82 ? 14.726 -0.521 -12.545 1.00 83.31 82 ARG A O 1
ATOM 665 N N . ILE A 1 83 ? 16.094 -1.900 -11.421 1.00 86.81 83 ILE A N 1
ATOM 666 C CA . ILE A 1 83 ? 15.069 -2.414 -10.512 1.00 86.81 83 ILE A CA 1
ATOM 667 C C . ILE A 1 83 ? 14.977 -1.449 -9.330 1.00 86.81 83 ILE A C 1
ATOM 669 O O . ILE A 1 83 ? 15.985 -1.178 -8.666 1.00 86.81 83 ILE A O 1
ATOM 673 N N . ILE A 1 84 ? 13.785 -0.916 -9.088 1.00 87.50 84 ILE A N 1
ATOM 674 C CA . ILE A 1 84 ? 13.474 -0.053 -7.953 1.00 87.50 84 ILE A CA 1
ATOM 675 C C . ILE A 1 84 ? 12.578 -0.840 -7.003 1.00 87.50 84 ILE A C 1
ATOM 677 O O . ILE A 1 84 ? 11.574 -1.409 -7.420 1.00 87.50 84 ILE A O 1
ATOM 681 N N . ARG A 1 85 ? 12.963 -0.876 -5.726 1.00 91.00 85 ARG A N 1
ATOM 682 C CA . ARG A 1 85 ? 12.150 -1.442 -4.648 1.00 91.00 85 ARG A CA 1
ATOM 683 C C . ARG A 1 85 ? 11.295 -0.346 -4.033 1.00 91.00 85 ARG A C 1
ATOM 685 O O . ARG A 1 85 ? 11.835 0.668 -3.586 1.00 91.00 85 ARG A O 1
ATOM 692 N N . PHE A 1 86 ? 9.994 -0.578 -3.982 1.00 92.38 86 PHE A N 1
ATOM 693 C CA . PHE A 1 86 ? 9.013 0.303 -3.376 1.00 92.38 86 PHE A CA 1
ATOM 694 C C . PHE A 1 86 ? 8.435 -0.345 -2.121 1.00 92.38 86 PHE A C 1
ATOM 696 O O . PHE A 1 86 ? 8.121 -1.529 -2.099 1.00 92.38 86 PHE A O 1
ATOM 703 N N . ASN A 1 87 ? 8.301 0.464 -1.070 1.00 94.00 87 ASN A N 1
ATOM 704 C CA . ASN A 1 87 ? 7.798 0.040 0.237 1.00 94.00 87 ASN A CA 1
ATOM 705 C C . ASN A 1 87 ? 6.721 1.019 0.728 1.00 94.00 87 ASN A C 1
ATOM 707 O O . ASN A 1 87 ? 6.982 1.810 1.644 1.00 94.00 87 ASN A O 1
ATOM 711 N N . PRO A 1 88 ? 5.545 1.080 0.074 1.00 93.69 88 PRO A N 1
ATOM 712 C CA . PRO A 1 88 ? 4.457 1.937 0.526 1.00 93.69 88 PRO A CA 1
ATOM 713 C C . PRO A 1 88 ? 3.999 1.503 1.918 1.00 93.69 88 PRO A C 1
ATOM 715 O O . PRO A 1 88 ? 3.766 0.325 2.194 1.00 93.69 88 PRO A O 1
ATOM 718 N N . ARG A 1 89 ? 3.877 2.48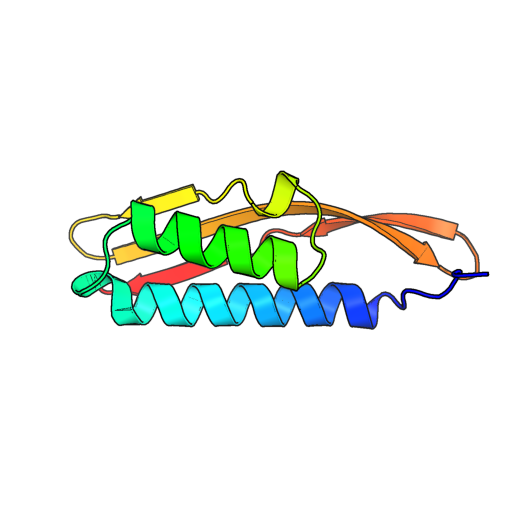5 2.812 1.00 94.69 89 ARG A N 1
ATOM 719 C CA . ARG A 1 89 ? 3.432 2.278 4.188 1.00 94.69 89 ARG A CA 1
ATOM 720 C C . ARG A 1 89 ? 2.565 3.434 4.659 1.00 94.69 89 ARG A C 1
ATOM 722 O O . ARG A 1 89 ? 2.877 4.608 4.421 1.00 94.69 89 ARG A O 1
ATOM 729 N N . ALA A 1 90 ? 1.528 3.084 5.409 1.00 95.19 90 ALA A N 1
ATOM 730 C CA . ALA A 1 90 ? 0.701 4.008 6.162 1.00 95.19 90 ALA A CA 1
ATOM 731 C C . ALA A 1 90 ? 0.520 3.527 7.608 1.00 95.19 90 ALA A C 1
ATOM 733 O O . ALA A 1 90 ? 0.505 2.331 7.893 1.00 95.19 90 ALA A O 1
ATOM 734 N N . GLN A 1 91 ? 0.383 4.478 8.529 1.00 94.25 91 GLN A N 1
ATOM 735 C CA . GLN A 1 91 ? 0.085 4.226 9.936 1.00 94.25 91 GLN A CA 1
ATOM 736 C C . GLN A 1 91 ? -0.886 5.287 10.444 1.00 94.25 91 GLN A C 1
ATOM 738 O O . GLN A 1 91 ? -0.826 6.442 10.017 1.00 94.25 91 GLN A O 1
ATOM 743 N N . GLY A 1 92 ? -1.766 4.901 11.363 1.00 90.69 92 GLY A N 1
ATOM 744 C CA . GLY A 1 92 ? -2.705 5.820 11.988 1.00 90.69 92 GLY A CA 1
ATOM 745 C C . GLY A 1 92 ? -3.215 5.319 13.336 1.00 90.69 92 GLY A C 1
ATOM 746 O O . GLY A 1 92 ? -3.058 4.137 13.659 1.00 90.69 92 GLY A O 1
ATOM 747 N N . PRO A 1 93 ? -3.780 6.229 14.145 1.00 89.06 93 PRO A N 1
ATOM 748 C CA . PRO A 1 93 ? -4.347 5.900 15.445 1.00 89.06 93 PRO A CA 1
ATOM 749 C C . PRO A 1 93 ? -5.700 5.186 15.309 1.00 89.06 93 PRO A C 1
ATOM 751 O O . PRO A 1 93 ? -6.456 5.447 14.370 1.00 89.06 93 PRO A O 1
ATOM 754 N N . LEU A 1 94 ? -6.005 4.320 16.278 1.00 82.38 94 LEU A N 1
ATOM 755 C CA . LEU A 1 94 ? -7.300 3.640 16.424 1.00 82.38 94 LEU A CA 1
ATOM 756 C C . LEU A 1 94 ? -8.173 4.227 17.528 1.00 82.38 94 LEU A C 1
ATOM 758 O O . LEU A 1 94 ? -7.847 5.283 18.111 1.00 82.38 94 LEU A O 1
#

Nearest PDB structures (foldseek):
  6yft-assembly1_AA  TM=6.454E-01  e=1.364E+00  Wenzhou levi-like virus 1
  3ew2-assembly4_G  TM=5.723E-01  e=1.454E+00  Rhizobium etli CFN 42
  4wrn-assembly1_B  TM=6.668E-01  e=3.118E+00  Escherichia coli O157:H7
  5fmw-assembly1_A  TM=5.423E-01  e=5.185E+00  Homo sapiens

pLDDT: mean 87.28, std 11.37, range [38.97, 95.19]

Mean predicted aligned error: 5.28 Å

Foldseek 3Di:
DPQPPDPVLVVVLLVVLLVLQQVCQVCVVPDDPVRSLVVSLVSCVVSVHPNQQSPKDWDDDPWKIKIKTKDWDWRRDPVGIDIDIGIRMDMDTD

Secondary structure (DSSP, 8-state):
------HHHHHHHHHHHHHHHHHHHHHTTTS-HHHHHHHHHHHHHHTT--GGGG--EEEE-SSEEEEE--EEEEEEETTEEEEEEE--EEEEE-

Radius of gyration: 14.6 Å; Cα contacts (8 Å, |Δi|>4): 153; chains: 1; bounding box: 35×19×49 Å